Protein AF-A0A915MCI6-F1 (afdb_monomer_lite)

Radius of gyration: 25.02 Å; chains: 1; bounding box: 56×45×76 Å

Structure (mmCIF, N/CA/C/O backbone):
data_AF-A0A915MCI6-F1
#
_entry.id   AF-A0A915MCI6-F1
#
loop_
_atom_site.group_PDB
_atom_site.id
_atom_site.type_symbol
_atom_site.label_atom_id
_atom_site.label_alt_id
_atom_site.label_comp_id
_atom_site.label_asym_id
_atom_site.label_entity_id
_atom_site.label_seq_id
_atom_site.pdbx_PDB_ins_code
_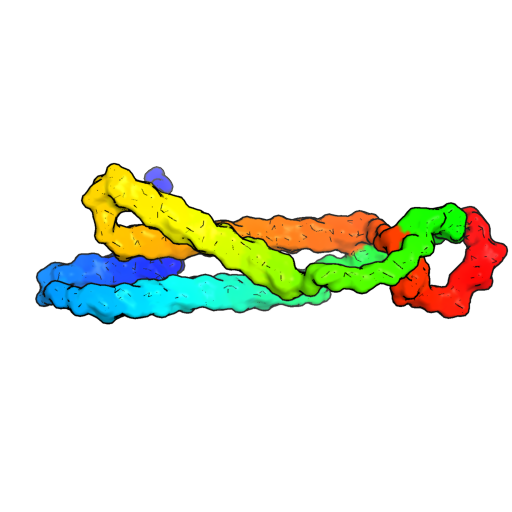atom_site.Cartn_x
_atom_site.Cartn_y
_atom_site.Cartn_z
_atom_site.occupancy
_atom_site.B_iso_or_equiv
_atom_site.auth_seq_id
_atom_site.auth_comp_id
_atom_site.auth_asym_id
_atom_site.auth_atom_id
_atom_site.pdbx_PDB_model_num
ATOM 1 N N . MET A 1 1 ? -13.221 -32.452 14.864 1.00 34.66 1 MET A N 1
ATOM 2 C CA . MET A 1 1 ? -13.494 -31.271 15.707 1.00 34.66 1 MET A CA 1
ATOM 3 C C . MET A 1 1 ? -12.438 -30.225 15.376 1.00 34.66 1 MET A C 1
ATOM 5 O O . MET A 1 1 ? -11.40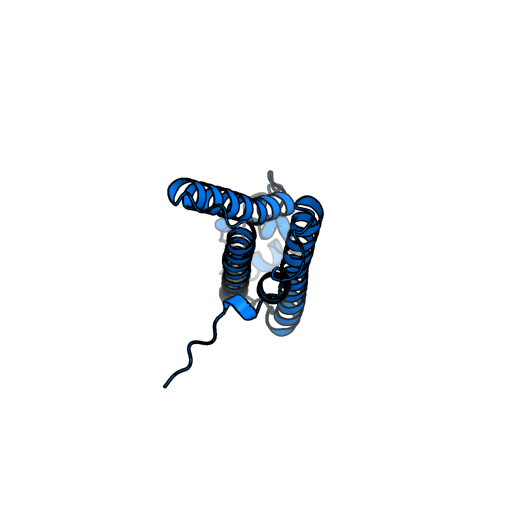0 -30.183 16.016 1.00 34.66 1 MET A O 1
ATOM 9 N N . ILE A 1 2 ? -12.637 -29.474 14.290 1.00 39.00 2 ILE A N 1
ATOM 10 C CA . ILE A 1 2 ? -11.752 -28.359 13.932 1.00 39.00 2 ILE A CA 1
ATOM 11 C C . ILE A 1 2 ? -12.280 -27.180 14.738 1.00 39.00 2 ILE A C 1
ATOM 13 O O . ILE A 1 2 ? -13.354 -26.660 14.445 1.00 39.00 2 ILE A O 1
ATOM 17 N N . GLN A 1 3 ? -11.593 -26.845 15.827 1.00 45.56 3 GLN A N 1
ATOM 18 C CA . GLN A 1 3 ? -11.864 -25.625 16.575 1.00 45.56 3 GLN A CA 1
ATOM 19 C C . GLN A 1 3 ? -11.675 -24.464 15.594 1.00 45.56 3 GLN A C 1
ATOM 21 O O . GLN A 1 3 ? -10.556 -24.202 15.157 1.00 45.56 3 GLN A O 1
ATOM 26 N N . HIS A 1 4 ? -12.772 -23.812 15.199 1.00 44.94 4 HIS A N 1
ATOM 27 C CA . HIS A 1 4 ? -12.711 -22.518 14.532 1.00 44.94 4 HIS A CA 1
ATOM 28 C C . HIS A 1 4 ? -11.952 -21.587 15.474 1.00 44.94 4 HIS A C 1
ATOM 30 O O . HIS A 1 4 ? -12.480 -21.183 16.508 1.00 44.94 4 H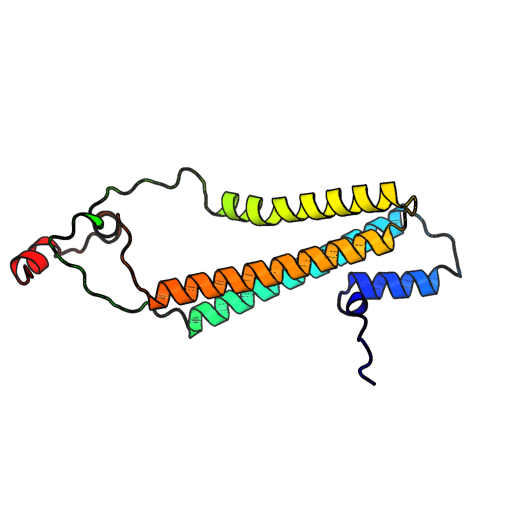IS A O 1
ATOM 36 N N . ILE A 1 5 ? -10.687 -21.318 15.163 1.00 51.09 5 ILE A N 1
ATOM 37 C CA . ILE A 1 5 ? -9.919 -20.286 15.845 1.00 51.09 5 ILE A CA 1
ATOM 38 C C . ILE A 1 5 ? -10.639 -18.971 15.531 1.00 51.09 5 ILE A C 1
ATOM 40 O O . ILE A 1 5 ? -10.777 -18.639 14.350 1.00 51.09 5 ILE A O 1
ATOM 44 N N . PRO A 1 6 ? -11.150 -18.249 16.542 1.00 57.22 6 PRO A N 1
ATOM 45 C CA . PRO A 1 6 ? -11.751 -16.949 16.316 1.00 57.22 6 PRO A CA 1
ATOM 46 C C . PRO A 1 6 ? -10.641 -15.984 15.882 1.00 57.22 6 PRO A C 1
ATOM 48 O O . PRO A 1 6 ? -9.797 -15.572 16.685 1.00 57.22 6 PRO A O 1
ATOM 51 N N . TRP A 1 7 ? -10.593 -15.682 14.582 1.00 54.28 7 TRP A N 1
ATOM 52 C CA . TRP A 1 7 ? -9.637 -14.754 13.958 1.00 54.28 7 TRP A CA 1
ATOM 53 C C . TRP A 1 7 ? -9.694 -13.347 14.571 1.00 54.28 7 TRP A C 1
ATOM 55 O O . TRP A 1 7 ? -8.723 -12.595 14.533 1.00 54.28 7 TRP A O 1
ATOM 65 N N . ASP A 1 8 ? -10.803 -13.039 15.231 1.00 55.84 8 ASP A N 1
ATOM 66 C CA . ASP A 1 8 ? -11.080 -11.876 16.062 1.00 55.84 8 ASP A CA 1
ATOM 67 C C . ASP A 1 8 ? -10.119 -11.695 17.254 1.00 55.84 8 ASP A C 1
ATOM 69 O O . ASP A 1 8 ? -10.122 -10.627 17.861 1.00 55.84 8 ASP A O 1
ATOM 73 N N . LYS A 1 9 ? -9.244 -12.669 17.555 1.00 59.09 9 LYS A N 1
ATOM 74 C CA . LYS A 1 9 ? -8.199 -12.564 18.596 1.00 59.09 9 LYS A CA 1
ATOM 75 C C . LYS A 1 9 ? -6.767 -12.411 18.069 1.00 59.09 9 LYS A C 1
ATOM 77 O O . LYS A 1 9 ? -5.842 -12.356 18.881 1.00 59.09 9 LYS A O 1
ATOM 82 N N . LEU A 1 10 ? -6.555 -12.373 16.752 1.00 66.12 10 LEU A N 1
ATOM 83 C CA . LEU A 1 10 ? -5.204 -12.295 16.178 1.00 66.12 10 LEU A CA 1
ATOM 84 C C . LEU A 1 10 ? -4.646 -10.863 16.175 1.00 66.12 10 LEU A C 1
ATOM 86 O O . LEU A 1 10 ? -3.445 -10.665 16.339 1.00 66.12 10 LEU A O 1
ATOM 90 N N . THR A 1 11 ? -5.518 -9.867 16.024 1.00 70.75 11 THR A N 1
ATOM 91 C CA . THR A 1 11 ? -5.148 -8.446 16.037 1.00 70.75 11 THR A CA 1
ATOM 92 C C . THR A 1 11 ? -5.007 -7.935 17.467 1.00 70.75 11 THR A C 1
ATOM 94 O O . THR A 1 11 ? -5.694 -8.400 18.387 1.00 70.75 11 THR A O 1
ATOM 97 N N . PHE A 1 12 ? -4.128 -6.951 17.680 1.00 73.25 12 PHE A N 1
ATOM 98 C CA . PHE A 1 12 ? -4.000 -6.330 18.994 1.00 73.25 12 PHE A CA 1
ATOM 99 C C . PHE A 1 12 ? -5.320 -5.654 19.392 1.00 73.25 12 PHE A C 1
ATOM 101 O O . PHE A 1 12 ? -5.768 -5.787 20.533 1.00 73.25 12 PHE A O 1
ATOM 108 N N . THR A 1 13 ? -5.988 -5.013 18.429 1.00 75.31 13 THR A N 1
ATOM 109 C CA . THR A 1 13 ? -7.325 -4.420 18.580 1.00 75.31 13 THR A CA 1
ATOM 110 C C . THR A 1 13 ? -8.345 -5.435 19.108 1.00 75.31 13 THR A C 1
ATOM 112 O O . THR A 1 13 ? -9.042 -5.155 20.084 1.00 75.31 13 THR A O 1
ATOM 115 N N . GLY A 1 14 ? -8.395 -6.637 18.528 1.00 71.88 14 GLY A N 1
ATOM 116 C CA . GLY A 1 14 ? -9.311 -7.694 18.950 1.00 71.88 14 GLY A CA 1
ATOM 117 C C . GLY A 1 14 ? -9.018 -8.229 20.353 1.00 71.88 14 GLY A C 1
ATOM 118 O O . GLY A 1 14 ? -9.930 -8.379 21.170 1.00 71.88 14 GLY A O 1
ATOM 119 N N . ARG A 1 15 ? -7.732 -8.423 20.693 1.00 77.62 15 ARG A N 1
ATOM 120 C CA . ARG A 1 15 ? -7.317 -8.817 22.056 1.00 77.62 15 ARG A CA 1
ATOM 121 C C . ARG A 1 15 ? -7.661 -7.752 23.091 1.00 77.62 15 ARG A C 1
ATOM 123 O O . ARG A 1 15 ? -8.119 -8.098 24.177 1.00 77.62 15 ARG A O 1
ATOM 130 N N . PHE A 1 16 ? -7.456 -6.478 22.766 1.00 76.12 16 PHE A N 1
ATOM 131 C CA . PHE A 1 16 ? -7.797 -5.374 23.657 1.00 76.12 16 PHE A CA 1
ATOM 132 C C . PHE A 1 16 ? -9.302 -5.315 23.932 1.00 76.12 16 PHE A C 1
ATOM 134 O O . PHE A 1 16 ? -9.697 -5.196 25.087 1.00 76.12 16 PHE A O 1
ATOM 141 N N . ILE A 1 17 ? -10.141 -5.449 22.902 1.00 71.38 17 ILE A N 1
ATOM 142 C CA . ILE A 1 17 ? -11.600 -5.405 23.061 1.00 71.38 17 ILE A CA 1
ATOM 143 C C . ILE A 1 17 ? -12.093 -6.553 23.941 1.00 71.38 17 ILE A C 1
ATOM 145 O O . ILE A 1 17 ? -12.877 -6.307 24.851 1.00 71.38 17 ILE A O 1
ATOM 149 N N . PHE A 1 18 ? -11.569 -7.767 23.748 1.00 73.38 18 PHE A N 1
ATOM 150 C CA . PHE A 1 18 ? -11.890 -8.911 24.603 1.00 73.38 18 PHE A CA 1
ATOM 151 C C . PHE A 1 18 ? -11.501 -8.675 26.074 1.00 73.38 18 PHE A C 1
ATOM 153 O O . PHE A 1 18 ? -12.266 -8.994 26.984 1.00 73.38 18 PHE A O 1
ATOM 160 N N . ILE A 1 19 ? -10.320 -8.093 26.322 1.00 72.75 19 ILE A N 1
ATOM 161 C CA . ILE A 1 19 ? -9.874 -7.748 27.681 1.00 72.75 19 ILE A CA 1
ATOM 162 C C . ILE A 1 19 ? -10.773 -6.664 28.278 1.00 72.75 19 ILE A C 1
ATOM 164 O O . ILE A 1 19 ? -11.210 -6.797 29.416 1.00 72.75 19 ILE A O 1
ATOM 168 N N . GLU A 1 20 ? -11.080 -5.608 27.526 1.00 71.94 20 GLU A N 1
ATOM 169 C CA . GLU A 1 20 ? -11.923 -4.524 28.027 1.00 71.94 20 GLU A CA 1
ATOM 170 C C . GLU A 1 20 ? -13.346 -5.015 28.310 1.00 71.94 20 GLU A C 1
ATOM 172 O O . GLU A 1 20 ? -13.931 -4.631 29.316 1.00 71.94 20 GLU A O 1
ATOM 177 N N . GLU A 1 21 ? -13.910 -5.879 27.468 1.00 69.81 21 GLU A N 1
ATOM 178 C CA . GLU A 1 21 ? -15.217 -6.496 27.700 1.00 69.81 21 GLU A CA 1
ATOM 179 C C . GLU A 1 21 ? -15.216 -7.360 28.969 1.00 69.81 21 GLU A C 1
ATOM 181 O O . GLU A 1 21 ? -16.138 -7.261 29.777 1.00 69.81 21 GLU A O 1
ATOM 186 N N . SER A 1 22 ? -14.124 -8.091 29.228 1.00 68.06 22 SER A N 1
ATOM 187 C CA . SER A 1 22 ? -13.920 -8.820 30.487 1.00 68.06 22 SER A CA 1
ATOM 188 C C . SER A 1 22 ? -13.776 -7.902 31.708 1.00 68.06 22 SER A C 1
ATOM 190 O O . SER A 1 22 ? -14.124 -8.308 32.816 1.00 68.06 22 SER A O 1
ATOM 192 N N . VAL A 1 23 ? -13.250 -6.685 31.541 1.00 69.50 23 VAL A N 1
ATOM 193 C CA . VAL A 1 23 ? -13.045 -5.708 32.627 1.00 69.50 23 VAL A CA 1
ATOM 194 C C . VAL A 1 23 ? -14.291 -4.841 32.857 1.00 69.50 23 VAL A C 1
ATOM 196 O O . VAL A 1 23 ? -14.535 -4.401 33.982 1.00 69.50 23 VAL A O 1
ATOM 199 N N . ARG A 1 24 ? -15.133 -4.635 31.835 1.00 62.22 24 ARG A N 1
ATOM 200 C CA . ARG A 1 24 ? -16.320 -3.755 31.850 1.00 62.22 24 ARG A CA 1
ATOM 201 C C . ARG A 1 24 ? -17.352 -4.102 32.931 1.00 62.22 24 ARG A C 1
ATOM 203 O O . ARG A 1 24 ? -18.165 -3.250 33.275 1.00 62.22 24 ARG A O 1
ATOM 210 N N . GLY A 1 25 ? -17.279 -5.292 33.529 1.00 56.84 25 GLY A N 1
ATOM 211 C CA . GLY A 1 25 ? -18.050 -5.653 34.723 1.00 56.84 25 GLY A CA 1
ATOM 212 C C . GLY A 1 25 ? -17.709 -4.854 35.993 1.00 56.84 25 GLY A C 1
ATOM 213 O O . GLY A 1 25 ? -18.437 -4.967 36.973 1.00 56.84 25 GLY A O 1
ATOM 214 N N . THR A 1 26 ? -16.635 -4.049 36.006 1.00 56.88 26 THR A N 1
ATOM 215 C CA . THR A 1 26 ? -16.120 -3.403 37.234 1.00 56.88 26 THR A CA 1
ATOM 216 C C . THR A 1 26 ? -16.264 -1.874 37.312 1.00 56.88 26 THR A C 1
ATOM 218 O O . THR A 1 26 ? -16.194 -1.341 38.416 1.00 56.88 26 THR A O 1
ATOM 221 N N . SER A 1 27 ? -16.490 -1.141 36.209 1.00 51.66 27 SER A N 1
ATOM 222 C CA . SER A 1 27 ? -16.665 0.330 36.233 1.00 51.66 27 SER A CA 1
ATOM 223 C C . SER A 1 27 ? -17.166 0.889 34.885 1.00 51.66 27 SER A C 1
ATOM 225 O O . SER A 1 27 ? -16.719 0.397 33.846 1.00 51.66 27 SER A O 1
ATOM 227 N N . PRO A 1 28 ? -18.052 1.914 34.842 1.00 56.00 28 PRO A N 1
ATOM 228 C CA . PRO A 1 28 ? -18.440 2.566 33.592 1.00 56.00 28 PRO A CA 1
ATOM 229 C C . PRO A 1 28 ? -17.244 3.338 33.001 1.00 56.00 28 PRO A C 1
ATOM 231 O O . PRO A 1 28 ? -16.758 4.290 33.616 1.00 56.00 28 PRO A O 1
ATOM 234 N N . PRO A 1 29 ? -16.746 2.974 31.806 1.00 65.69 29 PRO A N 1
ATOM 235 C CA . PRO A 1 29 ? -15.572 3.621 31.244 1.00 65.69 29 PRO A CA 1
ATOM 236 C C . PRO A 1 29 ? -15.897 5.036 30.754 1.00 65.69 29 PRO A C 1
ATOM 238 O O . PRO A 1 29 ? -16.938 5.285 30.138 1.00 65.69 29 PRO A O 1
ATOM 241 N N . ASN A 1 30 ? -14.946 5.958 30.928 1.00 76.25 30 ASN A N 1
ATOM 242 C CA . ASN A 1 30 ? -14.944 7.229 30.207 1.00 76.25 30 ASN A CA 1
ATOM 243 C C . ASN A 1 30 ? -14.940 6.928 28.701 1.00 76.25 30 ASN A C 1
ATOM 245 O O . ASN A 1 30 ? -13.922 6.491 28.159 1.00 76.25 30 ASN A O 1
ATOM 249 N N . ARG A 1 31 ? -16.072 7.162 28.017 1.00 76.56 31 ARG A N 1
ATOM 250 C CA . ARG A 1 31 ? -16.260 6.819 26.590 1.00 76.56 31 ARG A CA 1
ATOM 251 C C . ARG A 1 31 ? -15.144 7.366 25.695 1.00 76.56 31 ARG A C 1
ATOM 253 O O . ARG A 1 31 ? -14.724 6.690 24.761 1.00 76.56 31 ARG A O 1
ATOM 260 N N . LEU A 1 32 ? -14.628 8.552 26.022 1.00 79.56 32 LEU A N 1
ATOM 261 C CA . LEU A 1 32 ? -13.505 9.176 25.324 1.00 79.56 32 LEU A CA 1
ATOM 262 C C . LEU A 1 32 ? -12.204 8.369 25.459 1.00 79.56 32 LEU A C 1
ATOM 264 O O . LEU A 1 32 ? -11.533 8.118 24.466 1.00 79.56 32 LEU A O 1
ATOM 268 N N . LEU A 1 33 ? -11.858 7.922 26.668 1.00 83.12 33 LEU A N 1
ATOM 269 C CA . LEU A 1 33 ? -10.639 7.146 26.907 1.00 83.12 33 LEU A CA 1
ATOM 270 C C . LEU A 1 33 ? -10.705 5.778 26.217 1.00 83.12 33 LEU A C 1
ATOM 272 O O . LEU A 1 33 ? -9.712 5.320 25.656 1.00 83.12 33 LEU A O 1
ATOM 276 N N . PHE A 1 34 ? -11.882 5.150 26.233 1.00 80.94 34 PHE A N 1
ATOM 277 C CA . PHE A 1 34 ? -12.125 3.901 25.516 1.00 80.94 34 PHE A CA 1
ATOM 278 C C . PHE A 1 34 ? -11.903 4.069 24.003 1.00 80.94 34 PHE A C 1
ATOM 280 O O . PHE A 1 34 ? -11.202 3.269 23.384 1.00 80.94 34 PHE A O 1
ATOM 287 N N . LEU A 1 35 ? -12.432 5.151 23.424 1.00 81.25 35 LEU A N 1
ATOM 288 C CA . LEU A 1 35 ? -12.245 5.486 22.012 1.00 81.25 35 LEU A CA 1
ATOM 289 C C . LEU A 1 35 ? -10.782 5.742 21.646 1.00 81.25 35 LEU A C 1
ATOM 291 O O . LEU A 1 35 ? -10.296 5.182 20.666 1.00 81.25 35 LEU A O 1
ATOM 295 N N . ILE A 1 36 ? -10.074 6.540 22.449 1.00 86.25 36 ILE A N 1
ATOM 296 C CA . ILE A 1 36 ? -8.654 6.845 22.229 1.00 86.25 36 ILE A CA 1
ATOM 297 C C . ILE A 1 36 ? -7.826 5.556 22.211 1.00 86.25 36 ILE A C 1
ATOM 299 O O . ILE A 1 36 ? -7.003 5.370 21.317 1.00 86.25 36 ILE A O 1
ATOM 303 N N . LYS A 1 37 ? -8.076 4.633 23.150 1.00 85.19 37 LYS A N 1
ATOM 304 C CA . LYS A 1 37 ? -7.389 3.335 23.190 1.00 85.19 37 LYS A CA 1
ATOM 305 C C . LYS A 1 37 ? -7.677 2.484 21.949 1.00 85.19 37 LYS A C 1
ATOM 307 O O . LYS A 1 37 ? -6.748 1.913 21.389 1.00 85.19 37 LYS A O 1
ATOM 312 N N . CYS A 1 38 ? -8.930 2.430 21.490 1.00 82.69 38 CYS A N 1
ATOM 313 C CA . CYS A 1 38 ? -9.296 1.670 20.289 1.00 82.69 38 CYS A CA 1
ATOM 314 C C . CYS A 1 38 ? -8.594 2.207 19.036 1.00 82.69 38 CYS A C 1
ATOM 316 O O . CYS A 1 38 ? -8.004 1.435 18.284 1.00 82.69 38 CYS A O 1
ATOM 318 N N . VAL A 1 39 ? -8.614 3.529 18.837 1.00 86.31 39 VAL A N 1
ATOM 319 C CA . VAL A 1 39 ? -7.946 4.175 17.696 1.00 86.31 39 VAL A CA 1
ATOM 320 C C . VAL A 1 39 ? -6.434 3.964 17.757 1.00 86.31 39 VAL A C 1
ATOM 322 O O . VAL A 1 39 ? -5.816 3.683 16.733 1.00 86.31 39 VAL A O 1
ATOM 325 N N . PHE A 1 40 ? -5.840 4.038 18.949 1.00 89.94 40 PHE A N 1
ATOM 326 C CA . PHE A 1 40 ? -4.413 3.795 19.138 1.00 89.94 40 PHE A CA 1
ATOM 327 C C . PHE A 1 40 ? -4.006 2.370 18.734 1.00 89.94 40 PHE A C 1
ATOM 329 O O . PHE A 1 40 ? -3.073 2.202 17.952 1.00 89.94 40 PHE A O 1
ATOM 336 N N . PHE A 1 41 ? -4.716 1.343 19.213 1.00 86.88 41 PHE A N 1
ATOM 337 C CA . PHE A 1 41 ? -4.394 -0.046 18.866 1.00 86.88 41 PHE A CA 1
ATOM 338 C C . PHE A 1 41 ? -4.670 -0.376 17.401 1.00 86.88 41 PHE A C 1
ATOM 340 O O . PHE A 1 41 ? -3.873 -1.075 16.780 1.00 86.88 41 PHE A O 1
ATOM 347 N N . MET A 1 42 ? -5.722 0.202 16.822 1.00 88.12 42 MET A N 1
ATOM 348 C CA . MET A 1 42 ? -5.991 0.100 15.391 1.00 88.12 42 MET A CA 1
ATOM 349 C C . MET A 1 42 ? -4.854 0.707 14.559 1.00 88.12 42 MET A C 1
ATOM 351 O O . MET A 1 42 ? -4.378 0.084 13.611 1.00 88.12 42 MET A O 1
ATOM 355 N N . ALA A 1 43 ? -4.386 1.905 14.921 1.00 89.69 43 ALA A N 1
ATOM 356 C CA . ALA A 1 43 ? -3.260 2.544 14.248 1.00 89.69 43 ALA A CA 1
ATOM 357 C C . ALA A 1 43 ? -1.968 1.727 14.400 1.00 89.69 43 ALA A C 1
ATOM 359 O O . ALA A 1 43 ? -1.206 1.613 13.439 1.00 89.69 43 ALA A O 1
ATOM 360 N N . LEU A 1 44 ? -1.738 1.122 15.570 1.00 91.75 44 LEU A N 1
ATOM 361 C CA . LEU A 1 44 ? -0.601 0.237 15.816 1.00 91.75 44 LEU A CA 1
ATOM 362 C C . LEU A 1 44 ? -0.650 -0.995 14.905 1.00 91.75 44 LEU A C 1
ATOM 364 O O . LEU A 1 44 ? 0.333 -1.257 14.216 1.00 91.75 44 LEU A O 1
ATOM 368 N N . ASP A 1 45 ? -1.782 -1.704 14.847 1.00 89.69 45 ASP A N 1
ATOM 369 C CA . ASP A 1 45 ? -1.958 -2.886 13.991 1.00 89.69 45 ASP A CA 1
ATOM 370 C C . ASP A 1 45 ? -1.699 -2.547 12.508 1.00 89.69 45 ASP A C 1
ATOM 372 O O . ASP A 1 45 ? -0.956 -3.250 11.819 1.00 89.69 45 ASP A O 1
ATOM 376 N N . ILE A 1 46 ? -2.256 -1.429 12.024 1.00 90.62 46 ILE A N 1
ATOM 377 C CA . ILE A 1 46 ? -2.072 -0.962 10.640 1.00 90.62 46 ILE A CA 1
ATOM 378 C C . ILE A 1 46 ? -0.610 -0.596 10.369 1.00 90.62 46 ILE A C 1
ATOM 380 O O . ILE A 1 46 ? -0.051 -1.001 9.350 1.00 90.62 46 ILE A O 1
ATOM 384 N N . THR A 1 47 ? 0.023 0.148 11.277 1.00 92.50 47 THR A N 1
ATOM 385 C CA . THR A 1 47 ? 1.422 0.573 11.125 1.00 92.50 47 THR A CA 1
ATOM 386 C C . THR A 1 47 ? 2.357 -0.633 11.122 1.00 92.50 47 THR A C 1
ATOM 388 O O . THR A 1 47 ? 3.255 -0.714 10.286 1.00 92.50 47 THR A O 1
ATOM 391 N N . LEU A 1 48 ? 2.119 -1.604 12.009 1.00 92.88 48 LEU A N 1
ATOM 392 C CA . LEU A 1 48 ? 2.888 -2.843 12.074 1.00 92.88 48 LEU A CA 1
ATOM 393 C C . LEU A 1 48 ? 2.752 -3.652 10.779 1.00 92.88 48 LEU A C 1
ATOM 395 O O . LEU A 1 48 ? 3.755 -4.119 10.240 1.00 92.88 48 LEU A O 1
ATOM 399 N N . CYS A 1 49 ? 1.532 -3.767 10.246 1.00 92.56 49 CYS A N 1
ATOM 400 C CA . CYS A 1 49 ? 1.281 -4.419 8.964 1.00 92.56 49 CYS A CA 1
ATOM 401 C C . CYS A 1 49 ? 2.023 -3.714 7.817 1.00 92.56 49 CYS A C 1
ATOM 403 O O . CYS A 1 49 ? 2.687 -4.372 7.021 1.00 92.56 49 CYS A O 1
ATOM 405 N N . PHE A 1 50 ? 1.987 -2.381 7.766 1.00 92.38 50 PHE A N 1
ATOM 406 C CA . PHE A 1 50 ? 2.655 -1.600 6.722 1.00 92.38 50 PHE A CA 1
ATOM 407 C C . PHE A 1 50 ? 4.184 -1.737 6.762 1.00 92.38 50 PHE A C 1
ATOM 409 O O . PHE A 1 50 ? 4.839 -1.889 5.732 1.00 92.38 50 PHE A O 1
ATOM 416 N N . VAL A 1 51 ? 4.771 -1.739 7.960 1.00 94.62 51 VAL A N 1
ATOM 417 C CA . VAL A 1 51 ? 6.209 -1.986 8.134 1.00 94.62 51 VAL A CA 1
ATOM 418 C C . VAL A 1 51 ? 6.567 -3.404 7.684 1.00 94.62 51 VAL A C 1
ATOM 420 O O . VAL A 1 51 ? 7.551 -3.586 6.966 1.00 94.62 51 VAL A O 1
ATOM 423 N N . ALA A 1 52 ? 5.758 -4.405 8.046 1.00 94.06 52 ALA A N 1
ATOM 424 C CA . ALA A 1 52 ? 5.983 -5.794 7.654 1.00 94.06 52 ALA A CA 1
ATOM 425 C C . ALA A 1 52 ? 5.889 -6.003 6.131 1.00 94.06 52 ALA A C 1
ATOM 427 O O . ALA A 1 52 ? 6.737 -6.688 5.552 1.00 94.06 52 ALA A O 1
ATOM 428 N N . THR A 1 53 ? 4.908 -5.393 5.459 1.00 93.56 53 THR A N 1
ATOM 429 C CA . THR A 1 53 ? 4.746 -5.491 3.998 1.00 93.56 53 THR A CA 1
ATOM 430 C C . THR A 1 53 ? 5.879 -4.794 3.246 1.00 93.56 53 THR A C 1
ATOM 432 O O . THR A 1 53 ? 6.401 -5.353 2.282 1.00 93.56 53 THR A O 1
ATOM 435 N N . ILE A 1 54 ? 6.337 -3.624 3.707 1.00 92.75 54 ILE A N 1
ATOM 436 C CA . ILE A 1 54 ? 7.497 -2.940 3.113 1.00 92.75 54 ILE A CA 1
ATOM 437 C C . ILE A 1 54 ? 8.776 -3.753 3.317 1.00 92.75 54 ILE A C 1
ATOM 439 O O . ILE A 1 54 ? 9.535 -3.945 2.366 1.00 92.75 54 ILE A O 1
ATOM 443 N N . ALA A 1 55 ? 9.032 -4.231 4.536 1.00 94.62 55 ALA A N 1
ATOM 444 C CA . ALA A 1 55 ? 10.239 -4.993 4.846 1.00 94.62 55 ALA A CA 1
ATOM 445 C C . ALA A 1 55 ? 10.314 -6.287 4.021 1.00 94.62 55 ALA A C 1
ATOM 447 O O . ALA A 1 55 ? 11.338 -6.571 3.400 1.00 94.62 55 ALA A O 1
ATOM 448 N N . SER A 1 56 ? 9.209 -7.033 3.957 1.00 92.94 56 SER A N 1
ATOM 449 C CA . SER A 1 56 ? 9.117 -8.253 3.150 1.00 92.94 56 SER A CA 1
ATOM 450 C C . SER A 1 56 ? 9.227 -7.974 1.650 1.00 92.94 56 SER A C 1
ATOM 452 O O . SER A 1 56 ? 9.951 -8.692 0.966 1.00 92.94 56 SER A O 1
ATOM 454 N N . TYR A 1 57 ? 8.605 -6.905 1.137 1.00 92.62 57 TYR A N 1
ATOM 455 C CA . TYR A 1 57 ? 8.760 -6.490 -0.261 1.00 92.62 57 TYR A CA 1
ATOM 456 C C . TYR A 1 57 ? 10.220 -6.171 -0.595 1.00 92.62 57 TYR A C 1
ATOM 458 O O . TYR A 1 57 ? 10.731 -6.636 -1.606 1.00 92.62 57 TYR A O 1
ATOM 466 N N . ARG A 1 58 ? 10.925 -5.418 0.261 1.00 92.12 58 ARG A N 1
ATOM 467 C CA . ARG A 1 58 ? 12.345 -5.084 0.056 1.00 92.12 58 ARG A CA 1
ATOM 468 C C . ARG A 1 58 ? 13.232 -6.326 0.041 1.00 92.12 58 ARG A C 1
ATOM 470 O O . ARG A 1 58 ? 14.112 -6.423 -0.808 1.00 92.12 58 ARG A O 1
ATOM 477 N N . LEU A 1 59 ? 12.981 -7.263 0.954 1.00 92.69 59 LEU A N 1
ATOM 478 C CA . LEU A 1 59 ? 13.706 -8.529 1.022 1.00 92.69 59 LEU A CA 1
ATOM 479 C C . LEU A 1 59 ? 13.477 -9.376 -0.239 1.00 92.69 59 LEU A C 1
ATOM 481 O O . LEU A 1 59 ? 14.433 -9.867 -0.833 1.00 92.69 59 LEU A O 1
ATOM 485 N N . LEU A 1 60 ? 12.219 -9.511 -0.664 1.00 89.62 60 LEU A N 1
ATOM 486 C CA . LEU A 1 60 ? 11.847 -10.255 -1.869 1.00 89.62 60 LEU A CA 1
ATOM 487 C C . LEU A 1 60 ? 12.396 -9.596 -3.132 1.00 89.62 60 LEU A C 1
ATOM 489 O O . LEU A 1 60 ? 12.922 -10.294 -3.990 1.00 89.62 60 LEU A O 1
ATOM 493 N N . ALA A 1 61 ? 12.332 -8.270 -3.229 1.00 88.00 61 ALA A N 1
ATOM 494 C CA . ALA A 1 61 ? 12.875 -7.535 -4.361 1.00 88.00 61 ALA A CA 1
ATOM 495 C C . ALA A 1 61 ? 14.385 -7.756 -4.500 1.00 88.00 61 ALA A C 1
ATOM 497 O O . ALA A 1 61 ? 14.873 -7.996 -5.598 1.00 88.00 61 ALA A O 1
ATOM 498 N N . TRP A 1 62 ? 15.121 -7.746 -3.387 1.00 87.25 62 TRP A N 1
ATOM 499 C CA . TRP A 1 62 ? 16.554 -8.030 -3.409 1.00 87.25 62 TRP A CA 1
ATOM 500 C C . TRP A 1 62 ? 16.875 -9.467 -3.858 1.00 87.25 62 TRP A C 1
ATOM 502 O O . TRP A 1 62 ? 17.861 -9.675 -4.557 1.00 87.25 62 TRP A O 1
ATOM 512 N N . ALA A 1 63 ? 16.049 -10.450 -3.486 1.00 85.38 63 ALA A N 1
ATOM 513 C CA . ALA A 1 63 ? 16.309 -11.860 -3.781 1.00 85.38 63 ALA A CA 1
ATOM 514 C C . ALA A 1 63 ? 15.774 -12.341 -5.143 1.00 85.38 63 ALA A C 1
ATOM 516 O O . ALA A 1 63 ? 16.360 -13.241 -5.739 1.00 85.38 63 ALA A O 1
ATOM 517 N N . LEU A 1 64 ? 14.643 -11.801 -5.608 1.00 81.81 64 LEU A N 1
ATOM 518 C CA . LEU A 1 64 ? 13.873 -12.353 -6.731 1.00 81.81 64 LEU A CA 1
ATOM 519 C C . LEU A 1 64 ? 13.752 -11.412 -7.929 1.00 81.81 64 LEU A C 1
ATOM 521 O O . LEU A 1 64 ? 13.397 -11.875 -9.010 1.00 81.81 64 LEU A O 1
ATOM 525 N N . PHE A 1 65 ? 13.982 -10.105 -7.770 1.00 80.62 65 PHE A N 1
ATOM 526 C CA . PHE A 1 65 ? 13.754 -9.153 -8.862 1.00 80.62 65 PHE A CA 1
ATOM 527 C C . PHE A 1 65 ? 15.022 -8.961 -9.692 1.00 80.62 65 PHE A C 1
ATOM 529 O O . PHE A 1 65 ? 15.553 -7.858 -9.802 1.00 80.62 65 PHE A O 1
ATOM 536 N N . THR A 1 66 ? 15.497 -10.041 -10.307 1.00 80.50 66 THR A N 1
ATOM 537 C CA . THR A 1 66 ? 16.426 -9.946 -11.433 1.00 80.50 66 THR A CA 1
ATOM 538 C C . THR A 1 66 ? 15.601 -9.865 -12.721 1.00 80.50 66 THR A C 1
ATOM 540 O O . THR A 1 66 ? 14.856 -10.797 -13.034 1.00 80.50 66 THR A O 1
ATOM 543 N N . PRO A 1 67 ? 15.629 -8.733 -13.451 1.00 79.69 67 PRO A N 1
ATOM 544 C CA . PRO A 1 67 ? 14.871 -8.609 -14.687 1.00 79.69 67 PRO A CA 1
ATOM 545 C C . PRO A 1 67 ? 15.409 -9.602 -15.718 1.00 79.69 67 PRO A C 1
ATOM 547 O O . PRO A 1 67 ? 16.618 -9.737 -15.888 1.00 79.69 67 PRO A O 1
ATOM 550 N N . THR A 1 68 ? 14.506 -10.291 -16.412 1.00 81.06 68 THR A N 1
ATOM 551 C CA . THR A 1 68 ? 14.902 -11.140 -17.538 1.00 81.06 68 THR A CA 1
ATOM 552 C C . THR A 1 68 ? 15.396 -10.242 -18.665 1.00 81.06 68 THR A C 1
ATOM 554 O O . THR A 1 68 ? 14.631 -9.417 -19.170 1.00 81.06 68 THR A O 1
ATOM 557 N N . GLU A 1 69 ? 16.657 -10.392 -19.060 1.00 80.81 69 GLU A N 1
ATOM 558 C CA . GLU A 1 69 ? 17.204 -9.654 -20.194 1.00 80.81 69 GLU A CA 1
ATOM 559 C C . GLU A 1 69 ? 16.594 -10.179 -21.498 1.00 80.81 69 GLU A C 1
ATOM 561 O O . GLU A 1 69 ? 16.567 -11.383 -21.766 1.00 80.81 69 GLU A O 1
ATOM 566 N N . ARG A 1 70 ? 16.060 -9.260 -22.302 1.00 81.00 70 ARG A N 1
ATOM 567 C CA . ARG A 1 70 ? 15.550 -9.524 -23.647 1.00 81.00 70 ARG A CA 1
ATOM 568 C C . ARG A 1 70 ? 16.130 -8.497 -24.606 1.00 81.00 70 ARG A C 1
ATOM 570 O O . ARG A 1 70 ? 16.260 -7.328 -24.247 1.00 81.00 70 ARG A O 1
ATOM 577 N N . GLY A 1 71 ? 16.444 -8.947 -25.817 1.00 82.31 71 GLY A N 1
ATOM 578 C CA . GLY A 1 71 ? 16.798 -8.062 -26.922 1.00 82.31 71 GLY A CA 1
ATOM 579 C C . GLY A 1 71 ? 15.600 -7.237 -27.399 1.00 82.31 71 GLY A C 1
ATOM 580 O O . GLY A 1 71 ? 14.448 -7.527 -27.065 1.00 82.31 71 GLY A O 1
ATOM 581 N N . PHE A 1 72 ? 15.889 -6.212 -28.190 1.00 84.56 72 PHE A N 1
ATOM 582 C CA . PHE A 1 72 ? 14.908 -5.392 -28.891 1.00 84.56 72 PHE A CA 1
ATOM 583 C C . PHE A 1 72 ? 15.265 -5.354 -30.376 1.00 84.56 72 PHE A C 1
ATOM 585 O O . PHE A 1 72 ? 16.427 -5.521 -30.734 1.00 84.56 72 PHE A O 1
ATOM 592 N N . TYR A 1 73 ? 14.264 -5.126 -31.221 1.00 85.56 73 TYR A N 1
ATOM 593 C CA . TYR A 1 73 ? 14.466 -4.977 -32.656 1.00 85.56 73 TYR A CA 1
ATOM 594 C C . TYR A 1 73 ? 14.672 -3.510 -33.003 1.00 85.56 73 TYR A C 1
ATOM 596 O O . TYR A 1 73 ? 14.014 -2.630 -32.442 1.00 85.56 73 TYR A O 1
ATOM 604 N N . CYS A 1 74 ? 15.563 -3.253 -33.951 1.00 83.19 74 CYS A N 1
ATOM 605 C CA . CYS A 1 74 ? 15.846 -1.900 -34.402 1.00 83.19 74 CYS A CA 1
ATOM 606 C C . CYS A 1 74 ? 14.656 -1.274 -35.132 1.00 83.19 74 CYS A C 1
ATOM 608 O O . CYS A 1 74 ? 14.390 -0.094 -34.921 1.00 83.19 74 CYS A O 1
ATOM 610 N N . ASP A 1 75 ? 13.873 -2.058 -35.872 1.00 84.25 75 ASP A N 1
ATOM 611 C CA . ASP A 1 75 ? 12.676 -1.589 -36.585 1.00 84.25 75 ASP A CA 1
ATOM 612 C C . ASP A 1 75 ? 11.420 -1.454 -35.703 1.00 84.25 75 ASP A C 1
ATOM 614 O O . ASP A 1 75 ? 10.346 -1.102 -36.190 1.00 84.25 75 ASP A O 1
ATOM 618 N N . ASP A 1 76 ? 11.516 -1.710 -34.394 1.00 85.88 76 ASP A N 1
ATOM 619 C CA . ASP A 1 76 ? 10.367 -1.597 -33.498 1.00 85.88 76 ASP A CA 1
ATOM 620 C C . ASP A 1 76 ? 10.049 -0.120 -33.193 1.00 85.88 76 ASP A C 1
ATOM 622 O O . ASP A 1 76 ? 10.689 0.536 -32.367 1.00 85.88 76 ASP A O 1
ATOM 626 N N . GLU A 1 77 ? 9.031 0.425 -33.860 1.00 84.38 77 GLU A N 1
ATOM 627 C CA . GLU A 1 77 ? 8.530 1.776 -33.580 1.00 84.38 77 GLU A CA 1
ATOM 628 C C . GLU A 1 77 ? 7.865 1.877 -32.201 1.00 84.38 77 GLU A C 1
ATOM 630 O O . GLU A 1 77 ? 7.833 2.956 -31.609 1.00 84.38 77 GLU A O 1
ATOM 635 N N . SER A 1 78 ? 7.393 0.759 -31.631 1.00 87.31 78 SER A N 1
ATOM 636 C CA . SER A 1 78 ? 6.637 0.778 -30.378 1.00 87.31 78 SER A CA 1
ATOM 637 C C . SER A 1 78 ? 7.471 1.174 -29.160 1.00 87.31 78 SER A C 1
ATOM 639 O O . SER A 1 78 ? 6.877 1.489 -28.135 1.00 87.31 78 SER A O 1
ATOM 641 N N . ILE A 1 79 ? 8.809 1.181 -29.263 1.00 87.12 79 ILE A N 1
ATOM 642 C CA . ILE A 1 79 ? 9.763 1.552 -28.198 1.00 87.12 79 ILE A CA 1
ATOM 643 C C . ILE A 1 79 ? 10.389 2.951 -28.370 1.00 87.12 79 ILE A C 1
ATOM 645 O O . ILE A 1 79 ? 11.268 3.335 -27.585 1.00 87.12 79 ILE A O 1
ATOM 649 N N . ARG A 1 80 ? 9.943 3.708 -29.384 1.00 85.81 80 ARG A N 1
ATOM 650 C CA . ARG A 1 80 ? 10.481 5.025 -29.774 1.00 85.81 80 ARG A CA 1
ATOM 651 C C . ARG A 1 80 ? 9.600 6.207 -29.352 1.00 85.81 80 ARG A C 1
ATOM 653 O O . ARG A 1 80 ? 9.836 7.329 -29.790 1.00 85.81 80 ARG A O 1
ATOM 660 N N . GLU A 1 81 ? 8.604 5.976 -28.503 1.00 88.94 81 GLU A N 1
ATOM 661 C CA . GLU A 1 81 ? 7.717 7.033 -28.017 1.00 88.94 81 GLU A CA 1
ATOM 662 C C . GLU A 1 81 ? 8.473 8.057 -27.157 1.00 88.94 81 GLU A C 1
ATOM 664 O O . GLU A 1 81 ? 9.356 7.716 -26.362 1.00 88.94 81 GLU A O 1
ATOM 669 N N . GLU A 1 82 ? 8.093 9.331 -27.277 1.00 88.06 82 GLU A N 1
ATOM 670 C CA . GLU A 1 82 ? 8.682 10.409 -26.482 1.00 88.06 82 GLU A CA 1
ATOM 671 C C . GLU A 1 82 ? 8.387 10.234 -24.988 1.00 88.06 82 GLU A C 1
ATOM 673 O O . GLU A 1 82 ? 7.292 9.830 -24.570 1.00 88.06 82 GLU A O 1
ATOM 678 N N . PHE A 1 83 ? 9.357 10.593 -24.145 1.00 87.19 83 PHE A N 1
ATOM 679 C CA . PHE A 1 83 ? 9.125 10.596 -22.712 1.00 87.19 83 PHE A CA 1
ATOM 680 C C . PHE A 1 83 ? 8.181 11.730 -22.307 1.00 87.19 83 PHE A C 1
ATOM 682 O O . PHE A 1 83 ? 8.475 12.908 -22.493 1.00 87.19 83 PHE A O 1
ATOM 689 N N . LYS A 1 84 ? 7.069 11.356 -21.673 1.00 87.75 84 LYS A N 1
ATOM 690 C CA . LYS A 1 84 ? 6.159 12.281 -21.001 1.00 87.75 84 LYS A CA 1
ATOM 691 C C . LYS A 1 84 ? 6.276 12.091 -19.499 1.00 87.75 84 LYS A C 1
ATOM 693 O O . LYS A 1 84 ? 6.135 10.974 -19.001 1.00 87.75 84 LYS A O 1
ATOM 698 N N . GLU A 1 85 ? 6.509 13.185 -18.786 1.00 85.31 85 GLU A N 1
ATOM 699 C CA . GLU A 1 85 ? 6.525 13.164 -17.330 1.00 85.31 85 GLU A CA 1
ATOM 700 C C . GLU A 1 85 ? 5.147 12.805 -16.766 1.00 85.31 85 GLU A C 1
ATOM 702 O O . GLU A 1 85 ? 4.097 13.170 -17.305 1.00 85.31 85 GLU A O 1
ATOM 707 N N . ASN A 1 86 ? 5.151 12.079 -15.649 1.00 84.88 86 ASN A N 1
ATOM 708 C CA . ASN A 1 86 ? 3.924 11.647 -14.997 1.00 84.88 86 ASN A CA 1
ATOM 709 C C . ASN A 1 86 ? 3.133 12.862 -14.491 1.00 84.88 86 ASN A C 1
ATOM 711 O O . ASN A 1 86 ? 3.561 13.546 -13.565 1.00 84.88 86 ASN A O 1
ATOM 715 N N . THR A 1 87 ? 1.930 13.075 -15.032 1.00 91.44 87 THR A N 1
ATOM 716 C CA . THR A 1 87 ? 1.013 14.138 -14.578 1.00 91.44 87 THR A CA 1
ATOM 717 C C . THR A 1 87 ? 0.523 13.912 -13.145 1.00 91.44 87 THR A C 1
ATOM 719 O O . THR A 1 87 ? 0.239 14.865 -12.424 1.00 91.44 87 THR A O 1
ATOM 722 N N . VAL A 1 88 ? 0.425 12.647 -12.718 1.00 91.31 88 VAL A N 1
ATOM 723 C CA . VAL A 1 88 ? 0.042 12.269 -11.353 1.00 91.31 88 VAL A CA 1
ATOM 724 C C . VAL A 1 88 ? 1.231 11.592 -10.675 1.00 91.31 88 VAL A C 1
ATOM 726 O O . VAL A 1 88 ? 1.704 10.563 -11.167 1.00 91.31 88 VAL A O 1
ATOM 729 N N . PRO A 1 89 ? 1.716 12.117 -9.537 1.00 92.06 89 PRO A N 1
ATOM 730 C CA . PRO A 1 89 ? 2.836 11.512 -8.841 1.00 92.06 89 PRO A CA 1
ATOM 731 C C . PRO A 1 89 ? 2.428 10.168 -8.230 1.00 92.06 89 PRO A C 1
ATOM 733 O O . PRO A 1 89 ? 1.332 10.004 -7.685 1.00 92.06 89 PRO A O 1
ATOM 736 N N . THR A 1 90 ? 3.346 9.205 -8.264 1.00 89.88 90 THR A N 1
ATOM 737 C CA . THR A 1 90 ? 3.127 7.834 -7.774 1.00 89.88 90 THR A CA 1
ATOM 738 C C . THR A 1 90 ? 2.679 7.797 -6.312 1.00 89.88 90 THR A C 1
ATOM 740 O O . THR A 1 90 ? 1.846 6.974 -5.936 1.00 89.88 90 THR A O 1
ATOM 743 N N . LEU A 1 91 ? 3.180 8.724 -5.486 1.00 90.25 91 LEU A N 1
ATOM 744 C CA . LEU A 1 91 ? 2.798 8.827 -4.078 1.00 90.25 91 LEU A CA 1
ATOM 745 C C . LEU A 1 91 ? 1.306 9.154 -3.907 1.00 90.25 91 LEU A C 1
ATOM 747 O O . LEU A 1 91 ? 0.662 8.613 -3.012 1.00 90.25 91 LEU A O 1
ATOM 751 N N . THR A 1 92 ? 0.740 9.986 -4.784 1.00 93.44 92 THR A N 1
ATOM 752 C CA . THR A 1 92 ? -0.688 10.332 -4.753 1.00 93.44 92 THR A CA 1
ATOM 753 C C . THR A 1 92 ? -1.552 9.147 -5.160 1.00 93.44 92 THR A C 1
ATOM 755 O O . THR A 1 92 ? -2.545 8.865 -4.494 1.00 93.44 92 THR A O 1
ATOM 758 N N . LEU A 1 93 ? -1.154 8.404 -6.197 1.00 92.25 93 LEU A N 1
ATOM 759 C CA . LEU A 1 93 ? -1.832 7.165 -6.596 1.00 92.25 93 LEU A CA 1
ATOM 760 C C . LEU A 1 93 ? -1.846 6.136 -5.460 1.00 92.25 93 LEU A C 1
ATOM 762 O O . LEU A 1 93 ? -2.896 5.564 -5.156 1.00 92.25 93 LEU A O 1
ATOM 766 N N . LEU A 1 94 ? -0.706 5.945 -4.791 1.00 91.88 94 LEU A N 1
ATOM 767 C CA . LEU A 1 94 ? -0.609 5.054 -3.636 1.00 91.88 94 LEU A CA 1
ATOM 768 C C . LEU A 1 94 ? -1.487 5.548 -2.478 1.00 91.88 94 LEU A C 1
ATOM 770 O O . LEU A 1 94 ? -2.238 4.767 -1.897 1.00 91.88 94 LEU A O 1
ATOM 774 N N . GLY A 1 95 ? -1.443 6.849 -2.184 1.00 92.62 95 GLY A N 1
ATOM 775 C CA . GLY A 1 95 ? -2.251 7.471 -1.138 1.00 92.62 95 GLY A CA 1
ATOM 776 C C . GLY A 1 95 ? -3.749 7.262 -1.351 1.00 92.62 95 GLY A C 1
ATOM 777 O O . GLY A 1 95 ? -4.439 6.832 -0.432 1.00 92.62 95 GLY A O 1
ATOM 778 N N . ILE A 1 96 ? -4.249 7.484 -2.570 1.00 94.81 96 ILE A N 1
ATOM 779 C CA . ILE A 1 96 ? -5.664 7.275 -2.915 1.00 94.81 96 ILE A CA 1
ATOM 780 C C . ILE A 1 96 ? -6.041 5.792 -2.810 1.00 94.81 96 ILE A C 1
ATOM 782 O O . ILE A 1 96 ? -7.097 5.465 -2.269 1.00 94.81 96 ILE A O 1
ATOM 786 N N . THR A 1 97 ? -5.171 4.893 -3.274 1.00 93.69 97 THR A N 1
ATOM 787 C CA . THR A 1 97 ? -5.412 3.440 -3.251 1.00 93.69 97 THR A CA 1
ATOM 788 C C . THR A 1 97 ? -5.474 2.877 -1.830 1.00 93.69 97 THR A C 1
ATOM 790 O O . THR A 1 97 ? -6.202 1.922 -1.576 1.00 93.69 97 THR A O 1
ATOM 793 N N . LEU A 1 98 ? -4.743 3.465 -0.881 1.00 92.81 98 LEU A N 1
ATOM 794 C CA . LEU A 1 98 ? -4.785 3.058 0.526 1.00 92.81 98 LEU A CA 1
ATOM 795 C C . LEU A 1 98 ? -5.921 3.752 1.290 1.00 92.81 98 LEU A C 1
ATOM 797 O O . LEU A 1 98 ? -6.681 3.101 2.008 1.00 92.81 98 LEU A O 1
ATOM 801 N N . ALA A 1 99 ? -6.076 5.066 1.113 1.00 93.44 99 ALA A N 1
ATOM 802 C CA . ALA A 1 99 ? -7.063 5.854 1.844 1.00 93.44 99 ALA A CA 1
ATOM 803 C C . ALA A 1 99 ? -8.503 5.580 1.384 1.00 93.44 99 ALA A C 1
ATOM 805 O O . ALA A 1 99 ? -9.412 5.535 2.210 1.00 93.44 99 ALA A O 1
ATOM 806 N N . GLY A 1 100 ? -8.732 5.373 0.084 1.00 94.62 100 GLY A N 1
ATOM 807 C CA . GLY A 1 100 ? -10.070 5.150 -0.472 1.00 94.62 100 GLY A CA 1
ATOM 808 C C . GLY A 1 100 ? -10.803 3.974 0.189 1.00 94.62 100 GLY A C 1
ATOM 809 O O . GLY A 1 100 ? -11.863 4.181 0.785 1.00 94.62 100 GLY A O 1
ATOM 810 N N . PRO A 1 101 ? -10.239 2.753 0.164 1.00 93.25 101 PRO A N 1
ATOM 811 C CA . PRO A 1 101 ? -10.833 1.578 0.799 1.00 93.25 101 PRO A CA 1
ATOM 812 C C . PRO A 1 101 ? -11.012 1.734 2.307 1.00 93.25 101 PRO A C 1
ATOM 814 O O . PRO A 1 101 ? -12.030 1.299 2.839 1.00 93.25 101 PRO A O 1
ATOM 817 N N . PHE A 1 102 ? -10.084 2.411 2.991 1.00 92.25 102 PHE A N 1
ATOM 818 C CA . PHE A 1 102 ? -10.218 2.708 4.416 1.00 92.25 102 PHE A CA 1
ATOM 819 C C . PHE A 1 102 ? -11.514 3.475 4.718 1.00 92.25 102 PHE A C 1
ATOM 821 O O . PHE A 1 102 ? -12.319 3.041 5.545 1.00 92.25 102 PHE A O 1
ATOM 828 N N . PHE A 1 103 ? -11.763 4.581 4.008 1.00 93.38 103 PHE A N 1
ATOM 829 C CA . PHE A 1 103 ? -12.984 5.367 4.198 1.00 93.38 103 PHE A CA 1
ATOM 830 C C . PHE A 1 103 ? -14.240 4.583 3.818 1.00 93.38 103 PHE A C 1
ATOM 832 O O . PHE A 1 103 ? -15.235 4.640 4.541 1.00 93.38 103 PHE A O 1
ATOM 839 N N . ILE A 1 104 ? -14.190 3.810 2.730 1.00 94.50 104 ILE A N 1
ATOM 840 C CA . ILE A 1 104 ? -15.313 2.968 2.301 1.00 94.50 104 ILE A CA 1
ATOM 841 C C . ILE A 1 104 ? -15.672 1.951 3.390 1.00 94.50 104 ILE A C 1
ATOM 843 O O . ILE A 1 104 ? -16.847 1.816 3.723 1.00 94.50 104 ILE A O 1
ATOM 847 N N . ILE A 1 105 ? -14.684 1.276 3.986 1.00 92.94 105 ILE A N 1
ATOM 848 C CA . ILE A 1 105 ? -14.899 0.290 5.056 1.00 92.94 105 ILE A CA 1
ATOM 849 C C . ILE A 1 105 ? -15.533 0.952 6.282 1.00 92.94 105 ILE A C 1
ATOM 851 O O . ILE A 1 105 ? -16.509 0.431 6.824 1.00 92.94 105 ILE A O 1
ATOM 855 N N . VAL A 1 106 ? -15.021 2.111 6.704 1.00 89.62 106 VAL A N 1
ATOM 856 C CA . VAL A 1 106 ? -15.561 2.853 7.854 1.00 89.62 106 VAL A CA 1
ATOM 857 C C . VAL A 1 106 ? -17.017 3.253 7.610 1.00 89.62 106 VAL A C 1
ATOM 859 O O . VAL A 1 106 ? -17.877 2.997 8.455 1.00 89.62 106 VAL A O 1
ATOM 862 N N . ILE A 1 107 ? -17.317 3.822 6.440 1.00 91.44 107 ILE A N 1
ATOM 863 C CA . ILE A 1 107 ? -18.674 4.243 6.068 1.00 91.44 107 ILE A CA 1
ATOM 864 C C . ILE A 1 107 ? -19.611 3.031 5.973 1.00 91.44 107 ILE A C 1
ATOM 866 O O . ILE A 1 107 ? -20.714 3.058 6.518 1.00 91.44 107 ILE A O 1
ATOM 870 N N . ALA A 1 108 ? -19.178 1.943 5.334 1.00 91.56 108 ALA A N 1
ATOM 871 C CA . ALA A 1 108 ? -19.980 0.732 5.181 1.00 91.56 108 ALA A CA 1
ATOM 872 C C . ALA A 1 108 ? -20.317 0.083 6.533 1.00 91.56 108 ALA A C 1
ATOM 874 O O . ALA A 1 108 ? -21.468 -0.301 6.777 1.00 91.56 108 ALA A O 1
ATOM 875 N N . ASN A 1 109 ? -19.340 0.001 7.441 1.00 88.56 109 ASN A N 1
ATOM 876 C CA . ASN A 1 109 ? -19.559 -0.512 8.791 1.00 88.56 109 ASN A CA 1
ATOM 877 C C . ASN A 1 109 ? -20.500 0.398 9.591 1.00 88.56 109 ASN A C 1
ATOM 879 O O . ASN A 1 109 ? -21.401 -0.102 10.268 1.00 88.56 109 ASN A O 1
ATOM 883 N N . PHE A 1 110 ? -20.360 1.718 9.453 1.00 86.00 110 PHE A N 1
ATOM 884 C CA . PHE A 1 110 ? -21.251 2.686 10.089 1.00 86.00 110 PHE A CA 1
ATOM 885 C C . PHE A 1 110 ? -22.707 2.533 9.623 1.00 86.00 110 PHE A C 1
ATOM 887 O O . PHE A 1 110 ? -23.609 2.412 10.451 1.00 86.00 110 PHE A O 1
ATOM 894 N N . ILE A 1 111 ? -22.943 2.453 8.308 1.00 88.75 111 ILE A N 1
ATOM 895 C CA . ILE A 1 111 ? -24.285 2.250 7.733 1.00 88.75 111 ILE A CA 1
ATOM 896 C C . ILE A 1 111 ? -24.891 0.922 8.213 1.00 88.75 111 ILE A C 1
ATOM 898 O O . ILE A 1 111 ? -26.063 0.865 8.591 1.00 88.75 111 ILE A O 1
ATOM 902 N N . THR A 1 112 ? -24.092 -0.148 8.239 1.00 86.75 112 THR A N 1
ATOM 903 C CA . THR A 1 112 ? -24.549 -1.479 8.669 1.00 86.75 112 THR A CA 1
ATOM 904 C C . THR A 1 112 ? -24.998 -1.476 10.130 1.00 86.75 112 THR A C 1
ATOM 906 O O . THR A 1 112 ? -26.061 -2.011 10.447 1.00 86.75 112 THR A O 1
ATOM 909 N N . LYS A 1 113 ? -24.232 -0.837 11.022 1.00 83.81 113 LYS A N 1
ATOM 910 C CA . LYS A 1 113 ? -24.558 -0.760 12.455 1.00 83.81 113 LYS A CA 1
ATOM 911 C C . LYS A 1 113 ? -25.741 0.166 12.736 1.00 83.81 113 LYS A C 1
ATOM 913 O O . LYS A 1 113 ? -26.596 -0.186 13.546 1.00 83.81 113 LYS A O 1
ATOM 918 N N . MET A 1 114 ? -25.861 1.274 11.999 1.00 84.25 114 MET A N 1
ATOM 919 C CA . MET A 1 114 ? -27.051 2.134 12.037 1.00 84.25 114 MET A CA 1
ATOM 920 C C . MET A 1 114 ? -28.329 1.352 11.707 1.00 84.25 114 MET A C 1
ATOM 922 O O . MET A 1 114 ? -29.329 1.469 12.412 1.00 84.25 114 MET A O 1
ATOM 926 N N . ARG A 1 115 ? -28.286 0.488 10.684 1.00 86.69 115 ARG A N 1
ATOM 927 C CA . ARG A 1 115 ? -29.426 -0.360 10.303 1.00 86.69 115 ARG A CA 1
ATOM 928 C C . ARG A 1 115 ? -29.769 -1.418 11.357 1.00 86.69 115 ARG A C 1
ATOM 930 O O . ARG A 1 115 ? -30.935 -1.763 11.506 1.00 86.69 115 ARG A O 1
ATOM 937 N N . GLN A 1 116 ? -28.772 -1.942 12.065 1.00 84.25 116 GLN A N 1
ATOM 938 C CA . GLN A 1 116 ? -28.958 -2.977 13.089 1.00 84.25 116 GLN A CA 1
ATOM 939 C C . GLN A 1 116 ? -29.414 -2.424 14.450 1.00 84.25 116 GLN A C 1
ATOM 941 O O . GLN A 1 116 ? -29.654 -3.216 15.356 1.00 84.25 116 GLN A O 1
ATOM 946 N N . GLN A 1 117 ? -29.504 -1.095 14.616 1.00 78.12 117 GLN A N 1
ATOM 947 C CA . GLN A 1 117 ? -29.770 -0.411 15.895 1.00 78.12 117 GLN A CA 1
ATOM 948 C C . GLN A 1 117 ? -28.842 -0.830 17.052 1.00 78.12 117 GLN A C 1
ATOM 950 O O . GLN A 1 117 ? -29.115 -0.534 18.213 1.00 78.12 117 GLN A O 1
ATOM 955 N N . ASN A 1 118 ? -27.716 -1.476 16.742 1.00 72.94 118 ASN A N 1
ATOM 956 C CA . ASN A 1 118 ? -26.731 -1.918 17.713 1.00 72.94 118 ASN A CA 1
ATOM 957 C C . ASN A 1 118 ? -25.439 -1.119 17.503 1.00 72.94 118 ASN A C 1
ATOM 959 O O . ASN A 1 118 ? -24.693 -1.360 16.554 1.00 72.94 118 ASN A O 1
ATOM 963 N N . MET A 1 119 ? -25.198 -0.137 18.375 1.00 65.62 119 MET A N 1
ATOM 964 C CA . MET A 1 119 ? -24.025 0.744 18.325 1.00 65.62 119 MET A CA 1
ATOM 965 C C . MET A 1 119 ? -22.906 0.260 19.253 1.00 65.62 119 MET A C 1
ATOM 967 O O . MET A 1 119 ? -22.356 1.023 20.053 1.00 65.62 119 MET A O 1
ATOM 971 N N . GLU A 1 120 ? -22.535 -1.012 19.130 1.00 78.44 120 GLU A N 1
ATOM 972 C CA . GLU A 1 120 ? -21.310 -1.517 19.743 1.00 78.44 120 GLU A CA 1
ATOM 973 C C . GLU A 1 120 ? -20.087 -1.029 18.967 1.00 78.44 120 GLU A C 1
ATOM 975 O O . GLU A 1 120 ? -19.637 -1.581 17.958 1.00 78.44 120 GLU A O 1
ATOM 980 N N . LEU A 1 121 ? -19.557 0.085 19.463 1.00 73.62 121 LEU A N 1
ATOM 981 C CA . LEU A 1 121 ? -18.431 0.794 18.874 1.00 73.62 121 LEU A CA 1
ATOM 982 C C . LEU A 1 121 ? -17.171 -0.083 18.841 1.00 73.62 121 LEU A C 1
ATOM 984 O O . LEU A 1 121 ? -16.461 -0.094 17.843 1.00 73.62 121 LEU A O 1
ATOM 988 N N . ALA A 1 122 ? -16.949 -0.877 19.892 1.00 73.62 122 ALA A N 1
ATOM 989 C CA . ALA A 1 122 ? -15.816 -1.793 20.016 1.00 73.62 122 ALA A CA 1
ATOM 990 C C . ALA A 1 122 ? -15.772 -2.816 18.867 1.00 73.62 122 ALA A C 1
ATOM 992 O O . ALA A 1 122 ? -14.803 -2.881 18.114 1.00 73.62 122 ALA A O 1
ATOM 993 N N . GLU A 1 123 ? -16.863 -3.559 18.682 1.00 78.62 123 GLU A N 1
ATOM 994 C CA . GLU A 1 123 ? -17.001 -4.577 17.639 1.00 78.62 123 GLU A CA 1
ATOM 995 C C . GLU A 1 123 ? -16.845 -3.972 16.233 1.00 78.62 123 GLU A C 1
ATOM 997 O O . GLU A 1 123 ? -16.188 -4.540 15.359 1.00 78.62 123 GLU A O 1
ATOM 1002 N N . THR A 1 124 ? -17.391 -2.768 16.036 1.00 82.06 124 THR A N 1
ATOM 1003 C CA . THR A 1 124 ? -17.294 -2.021 14.774 1.00 82.06 124 THR A CA 1
ATOM 1004 C C . THR A 1 124 ? -15.845 -1.667 14.436 1.00 82.06 124 THR A C 1
ATOM 1006 O O . THR A 1 124 ? -15.427 -1.829 13.285 1.00 82.06 124 THR A O 1
ATOM 1009 N N . PHE A 1 125 ? -15.061 -1.228 15.427 1.00 81.88 125 PHE A N 1
ATOM 1010 C CA . PHE A 1 125 ? -13.632 -0.962 15.254 1.00 81.88 125 PHE A CA 1
ATOM 1011 C C . PHE A 1 125 ? -12.860 -2.243 14.937 1.00 81.88 125 PHE A C 1
ATOM 1013 O O . PHE A 1 125 ? -12.122 -2.257 13.957 1.00 81.88 125 PHE A O 1
ATOM 1020 N N . ASN A 1 126 ? -13.081 -3.337 15.677 1.00 83.19 126 ASN A N 1
ATOM 1021 C CA . ASN A 1 126 ? -12.385 -4.603 15.414 1.00 83.19 126 ASN A CA 1
ATOM 1022 C C . ASN A 1 126 ? -12.639 -5.111 13.992 1.00 83.19 126 ASN A C 1
ATOM 1024 O O . ASN A 1 126 ? -11.708 -5.449 13.262 1.00 83.19 126 ASN A O 1
ATOM 1028 N N . ARG A 1 127 ? -13.911 -5.116 13.578 1.00 86.12 127 ARG A N 1
ATOM 1029 C CA . ARG A 1 127 ? -14.310 -5.559 12.243 1.00 86.12 127 ARG A CA 1
ATOM 1030 C C . ARG A 1 127 ? -13.710 -4.677 11.153 1.00 86.12 127 ARG A C 1
ATOM 1032 O O . AR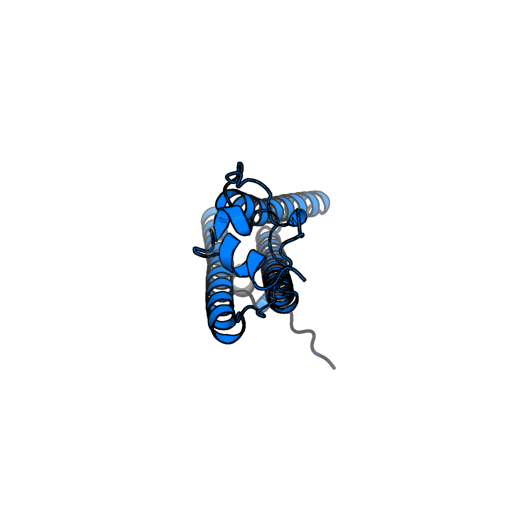G A 1 127 ? -13.237 -5.201 10.150 1.00 86.12 127 ARG A O 1
ATOM 1039 N N . SER A 1 128 ? -13.704 -3.357 11.348 1.00 88.81 128 SER A N 1
ATOM 1040 C CA . SER A 1 128 ? -13.098 -2.418 10.394 1.00 88.81 128 SER A CA 1
ATOM 1041 C C . SER A 1 128 ? -11.594 -2.648 10.258 1.00 88.81 128 SER A C 1
ATOM 1043 O O . SER A 1 128 ? -11.098 -2.730 9.137 1.00 88.81 128 SER A O 1
ATOM 1045 N N . THR A 1 129 ? -10.882 -2.816 11.378 1.00 88.31 129 THR A N 1
ATOM 1046 C CA . THR A 1 129 ? -9.447 -3.127 11.384 1.00 88.31 129 THR A CA 1
ATOM 1047 C C . THR A 1 129 ? -9.169 -4.437 10.657 1.00 88.31 129 THR A C 1
ATOM 1049 O O . THR A 1 129 ? -8.303 -4.474 9.792 1.00 88.31 129 THR A O 1
ATOM 1052 N N . PHE A 1 130 ? -9.926 -5.497 10.948 1.00 87.44 130 PHE A N 1
ATOM 1053 C CA . PHE A 1 130 ? -9.722 -6.805 10.325 1.00 87.44 130 PHE A CA 1
ATOM 1054 C C . PHE A 1 130 ? -9.921 -6.770 8.805 1.00 87.44 130 PHE A C 1
ATOM 1056 O O . PHE A 1 130 ? -9.048 -7.212 8.064 1.00 87.44 130 PHE A O 1
ATOM 1063 N N . VAL A 1 131 ? -11.029 -6.188 8.333 1.00 91.31 131 VAL A N 1
ATOM 1064 C CA . VAL A 1 131 ? -11.311 -6.068 6.891 1.00 91.31 131 VAL A CA 1
ATOM 1065 C C . VAL A 1 131 ? -10.241 -5.230 6.188 1.00 91.31 131 VAL A C 1
ATOM 1067 O O . VAL A 1 131 ? -9.843 -5.542 5.069 1.00 91.31 131 VAL A O 1
ATOM 1070 N N . TYR A 1 132 ? -9.739 -4.181 6.841 1.00 92.62 132 TYR A N 1
ATOM 1071 C CA . TYR A 1 132 ? -8.679 -3.361 6.266 1.00 92.62 132 TYR A CA 1
ATOM 1072 C C . TYR A 1 132 ? -7.322 -4.084 6.224 1.00 92.62 132 TYR A C 1
ATOM 1074 O O . TYR A 1 132 ? -6.598 -3.958 5.240 1.00 92.62 132 TYR A O 1
ATOM 1082 N N . LEU A 1 133 ? -6.981 -4.876 7.243 1.00 91.19 133 LEU A N 1
ATOM 1083 C CA . LEU A 1 133 ? -5.768 -5.702 7.231 1.00 91.19 133 LEU A CA 1
ATOM 1084 C C . LEU A 1 133 ? -5.819 -6.780 6.139 1.00 91.19 133 LEU A C 1
ATOM 1086 O O . LEU A 1 133 ? -4.811 -7.006 5.471 1.00 91.19 133 LEU A O 1
ATOM 1090 N N . ASP A 1 134 ? -6.983 -7.394 5.917 1.00 91.19 134 ASP A N 1
ATOM 1091 C CA . ASP A 1 134 ? -7.194 -8.345 4.818 1.00 91.19 134 ASP A CA 1
ATOM 1092 C C . ASP A 1 134 ? -7.003 -7.668 3.451 1.00 91.19 134 ASP A C 1
ATOM 1094 O O . ASP A 1 134 ? -6.260 -8.158 2.598 1.00 91.19 134 ASP A O 1
ATOM 1098 N N . TYR A 1 135 ? -7.562 -6.463 3.279 1.00 94.25 135 TYR A N 1
ATOM 1099 C CA . TYR A 1 135 ? -7.312 -5.639 2.096 1.00 94.25 135 TYR A CA 1
ATOM 1100 C C . TYR A 1 135 ? -5.817 -5.349 1.887 1.00 94.25 135 TYR A C 1
ATOM 1102 O O . TYR A 1 135 ? -5.317 -5.506 0.774 1.00 94.25 135 TYR A O 1
ATOM 1110 N N . LEU A 1 136 ? -5.083 -4.960 2.937 1.00 94.00 136 LEU A N 1
ATOM 1111 C CA . LEU A 1 136 ? -3.642 -4.695 2.843 1.00 94.00 136 LEU A CA 1
ATOM 1112 C C . LEU A 1 136 ? -2.848 -5.945 2.444 1.00 94.00 136 LEU A C 1
ATOM 1114 O O . LEU A 1 136 ? -1.937 -5.851 1.619 1.00 94.00 136 LEU A O 1
ATOM 1118 N N . ALA A 1 137 ? -3.200 -7.109 2.991 1.00 92.75 137 ALA A N 1
ATOM 1119 C CA . ALA A 1 137 ? -2.572 -8.377 2.634 1.00 92.75 137 ALA A CA 1
ATOM 1120 C C . ALA A 1 137 ? -2.833 -8.740 1.162 1.00 92.75 137 ALA A C 1
ATOM 1122 O O . ALA A 1 137 ? -1.897 -9.072 0.430 1.00 92.75 137 ALA A O 1
ATOM 1123 N N . ALA A 1 138 ? -4.079 -8.606 0.697 1.00 94.19 138 ALA A N 1
ATOM 1124 C CA . ALA A 1 138 ? -4.450 -8.841 -0.697 1.00 94.19 138 ALA A CA 1
ATOM 1125 C C . ALA A 1 138 ? -3.762 -7.855 -1.659 1.00 94.19 138 ALA A C 1
ATOM 1127 O O . ALA A 1 138 ? -3.254 -8.248 -2.714 1.00 94.19 138 ALA A O 1
ATOM 1128 N N . PHE A 1 139 ? -3.688 -6.576 -1.288 1.00 94.38 139 PHE A N 1
ATOM 1129 C CA . PHE A 1 139 ? -2.988 -5.550 -2.058 1.00 94.38 139 PHE A CA 1
ATOM 1130 C C . PHE A 1 139 ? -1.489 -5.857 -2.186 1.00 94.38 139 PHE A C 1
ATOM 1132 O O . PHE A 1 139 ? -0.918 -5.766 -3.273 1.00 94.38 139 PHE A O 1
ATOM 1139 N N . TRP A 1 140 ? -0.849 -6.281 -1.095 1.00 94.44 140 TRP A N 1
ATOM 1140 C CA . TRP A 1 140 ? 0.561 -6.666 -1.105 1.00 94.44 140 TRP A CA 1
ATOM 1141 C C . TRP A 1 140 ? 0.820 -7.895 -1.986 1.00 94.44 140 TRP A C 1
ATOM 1143 O O . TRP A 1 140 ? 1.712 -7.862 -2.835 1.00 94.44 140 TRP A O 1
ATOM 1153 N N . LEU A 1 141 ? 0.002 -8.946 -1.852 1.00 94.81 141 LEU A N 1
ATOM 1154 C CA . LEU A 1 141 ? 0.118 -10.164 -2.663 1.00 94.81 141 LEU A CA 1
ATOM 1155 C C . LEU A 1 141 ? -0.065 -9.889 -4.157 1.00 94.81 141 LEU A C 1
ATOM 1157 O O . LEU A 1 141 ? 0.700 -10.395 -4.980 1.00 94.81 141 LEU A O 1
ATOM 1161 N N . THR A 1 142 ? -1.062 -9.081 -4.521 1.00 94.06 142 THR A N 1
ATOM 1162 C CA . THR A 1 142 ? -1.310 -8.729 -5.926 1.00 94.06 142 THR A CA 1
ATOM 1163 C C . THR A 1 142 ? -0.188 -7.866 -6.495 1.00 94.06 142 THR A C 1
ATOM 1165 O O . THR A 1 142 ? 0.280 -8.151 -7.595 1.00 94.06 142 THR A O 1
ATOM 1168 N N . THR A 1 143 ? 0.307 -6.883 -5.738 1.00 92.81 143 THR A N 1
ATOM 1169 C CA . THR A 1 143 ? 1.444 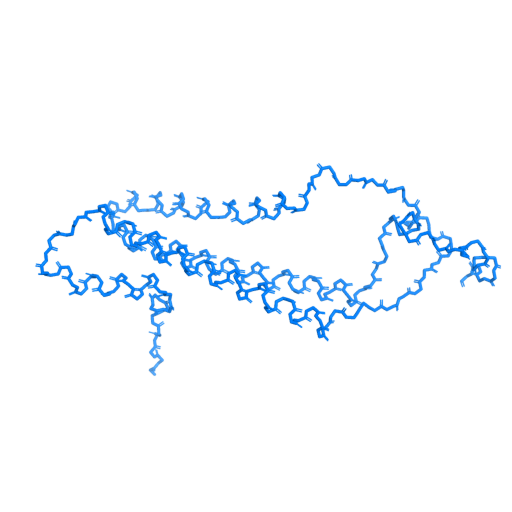-6.040 -6.147 1.00 92.81 143 THR A CA 1
ATOM 1170 C C . THR A 1 143 ? 2.690 -6.882 -6.406 1.00 92.81 143 THR A C 1
ATOM 1172 O O . THR A 1 143 ? 3.268 -6.804 -7.487 1.00 92.81 143 THR A O 1
ATOM 1175 N N . LEU A 1 144 ? 3.049 -7.760 -5.465 1.00 93.06 144 LEU A N 1
ATOM 1176 C CA . LEU A 1 144 ? 4.175 -8.676 -5.639 1.00 93.06 144 LEU A CA 1
ATOM 1177 C C . LEU A 1 144 ? 4.006 -9.582 -6.852 1.00 93.06 144 LEU A C 1
ATOM 1179 O O . LEU A 1 144 ? 4.935 -9.727 -7.638 1.00 93.06 144 LEU A O 1
ATOM 1183 N N . SER A 1 145 ? 2.824 -10.174 -7.019 1.00 92.88 145 SER A N 1
ATOM 1184 C CA . SER A 1 145 ? 2.552 -11.068 -8.146 1.00 92.88 145 SER A CA 1
ATOM 1185 C C . SER A 1 145 ? 2.728 -10.341 -9.478 1.00 92.88 145 SER A C 1
ATOM 1187 O O . SER A 1 145 ? 3.369 -10.857 -10.388 1.00 92.88 145 SER A O 1
ATOM 1189 N N . ILE A 1 146 ? 2.206 -9.117 -9.581 1.00 92.94 146 ILE A N 1
ATOM 1190 C CA . ILE A 1 146 ? 2.332 -8.286 -10.779 1.00 92.94 146 ILE A CA 1
ATOM 1191 C C . ILE A 1 146 ? 3.799 -7.945 -11.053 1.00 92.94 146 ILE A C 1
ATOM 1193 O O . ILE A 1 146 ? 4.227 -8.021 -12.203 1.00 92.94 146 ILE A O 1
ATOM 1197 N N . ASP A 1 147 ? 4.571 -7.571 -10.037 1.00 90.94 147 ASP A N 1
ATOM 1198 C CA . ASP A 1 147 ? 5.971 -7.188 -10.232 1.00 90.94 147 ASP A CA 1
ATOM 1199 C C . ASP A 1 147 ? 6.849 -8.385 -10.601 1.00 90.94 147 ASP A C 1
ATOM 1201 O O . ASP A 1 147 ? 7.656 -8.286 -11.524 1.00 90.94 147 ASP A O 1
ATOM 1205 N N . ILE A 1 148 ? 6.595 -9.549 -10.002 1.00 90.75 148 ILE A N 1
ATOM 1206 C CA . ILE A 1 148 ? 7.205 -10.817 -10.407 1.00 90.75 148 ILE A CA 1
ATOM 1207 C C . ILE A 1 148 ? 6.896 -11.107 -11.882 1.00 90.75 148 ILE A C 1
ATOM 1209 O O . ILE A 1 148 ? 7.806 -11.358 -12.673 1.00 90.75 148 ILE A O 1
ATOM 1213 N N . ILE A 1 149 ? 5.626 -11.011 -12.287 1.00 91.50 149 ILE A N 1
ATOM 1214 C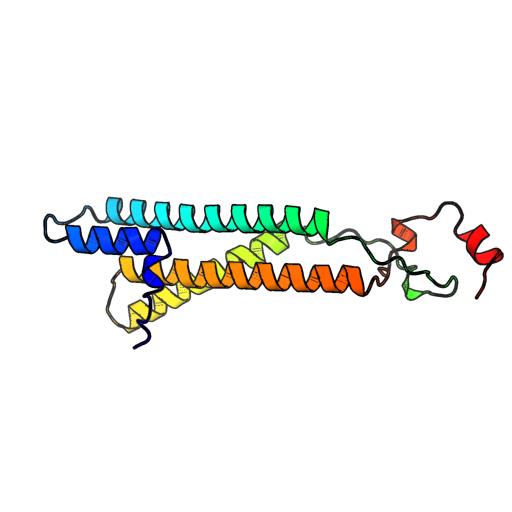 CA . ILE A 1 149 ? 5.216 -11.229 -13.681 1.00 91.50 149 ILE A CA 1
ATOM 1215 C C . ILE A 1 149 ? 5.904 -10.228 -14.617 1.00 91.50 149 ILE A C 1
ATOM 1217 O O . ILE A 1 149 ? 6.359 -10.623 -15.687 1.00 91.50 149 ILE A O 1
ATOM 1221 N N . LYS A 1 150 ? 6.035 -8.950 -14.238 1.00 89.81 150 LYS A N 1
ATOM 1222 C CA . LYS A 1 150 ? 6.758 -7.954 -15.048 1.00 89.81 150 LYS A CA 1
ATOM 1223 C C . LYS A 1 150 ? 8.230 -8.330 -15.230 1.00 89.81 150 LYS A C 1
ATOM 1225 O O . LYS A 1 150 ? 8.719 -8.239 -16.354 1.00 89.81 150 LYS A O 1
ATOM 1230 N N . CYS A 1 151 ? 8.912 -8.768 -14.170 1.00 88.31 151 CYS A N 1
ATOM 1231 C CA . CYS A 1 151 ? 10.308 -9.217 -14.234 1.00 88.31 151 CYS A CA 1
ATOM 1232 C C . CYS A 1 151 ? 10.483 -10.462 -15.119 1.00 88.31 151 CYS A C 1
ATOM 1234 O O . CYS A 1 151 ? 11.474 -10.558 -15.844 1.00 88.31 151 CYS A O 1
ATOM 1236 N N . PHE A 1 152 ? 9.510 -11.380 -15.103 1.00 88.38 152 PHE A N 1
ATOM 1237 C CA . PHE A 1 152 ? 9.509 -12.569 -15.960 1.00 88.38 152 PHE A CA 1
ATOM 1238 C C . PHE A 1 152 ? 9.184 -12.263 -17.426 1.00 88.38 152 PHE A C 1
ATOM 1240 O O . PHE A 1 152 ? 9.817 -12.806 -18.327 1.00 88.38 152 PHE A O 1
ATOM 1247 N N . VAL A 1 153 ? 8.189 -11.411 -17.690 1.00 90.00 153 VAL A N 1
ATOM 1248 C CA . VAL A 1 153 ? 7.795 -11.054 -19.062 1.00 90.00 153 VAL A CA 1
ATOM 1249 C C . VAL A 1 153 ? 8.862 -10.178 -19.721 1.00 90.00 153 VAL A C 1
ATOM 1251 O O . VAL A 1 153 ? 9.099 -10.323 -20.920 1.00 90.00 153 VAL A O 1
ATOM 1254 N N . GLY A 1 154 ? 9.490 -9.272 -18.961 1.00 85.00 154 GLY A N 1
ATOM 1255 C CA . GLY A 1 154 ? 10.627 -8.470 -19.423 1.00 85.00 154 GLY A CA 1
ATOM 1256 C C . GLY A 1 154 ? 10.327 -7.596 -20.645 1.00 85.00 154 GLY A C 1
ATOM 1257 O O . GLY A 1 154 ? 11.217 -7.342 -21.448 1.00 85.00 154 GLY A O 1
ATOM 1258 N N . ARG A 1 155 ? 9.068 -7.177 -20.854 1.00 84.94 155 ARG A N 1
ATOM 1259 C CA . ARG A 1 155 ? 8.700 -6.349 -22.015 1.00 84.94 155 ARG A CA 1
ATOM 1260 C C . ARG A 1 155 ? 9.227 -4.922 -21.842 1.00 84.94 155 ARG A C 1
ATOM 1262 O O . ARG A 1 155 ? 9.010 -4.300 -20.800 1.00 84.94 155 ARG A O 1
ATOM 1269 N N . THR A 1 156 ? 9.852 -4.398 -22.890 1.00 85.25 156 THR A N 1
ATOM 1270 C CA . THR A 1 156 ? 10.317 -3.010 -22.986 1.00 85.25 156 THR A CA 1
ATOM 1271 C C . THR A 1 156 ? 9.149 -2.021 -22.921 1.00 85.25 156 THR A C 1
ATOM 1273 O O . THR A 1 156 ? 8.017 -2.310 -23.325 1.00 85.25 156 THR A O 1
ATOM 1276 N N . ARG A 1 157 ? 9.399 -0.843 -22.335 1.00 87.06 157 ARG A N 1
ATOM 1277 C CA . ARG A 1 157 ? 8.415 0.246 -22.266 1.00 87.06 157 ARG A CA 1
ATOM 1278 C C . ARG A 1 157 ? 8.398 1.022 -23.588 1.00 87.06 157 ARG A C 1
ATOM 1280 O O . ARG A 1 157 ? 9.440 1.104 -24.228 1.00 87.06 157 ARG A O 1
ATOM 1287 N N . PRO A 1 158 ? 7.274 1.649 -23.969 1.00 89.50 158 PRO A N 1
ATOM 1288 C CA . PRO A 1 158 ? 7.205 2.357 -25.242 1.00 89.50 158 PRO A CA 1
ATOM 1289 C C . PRO A 1 158 ? 8.175 3.529 -25.396 1.00 89.50 158 PRO A C 1
ATOM 1291 O O . PRO A 1 158 ? 8.535 3.897 -26.498 1.00 89.50 158 PRO A O 1
ATOM 1294 N N . ASN A 1 159 ? 8.622 4.102 -24.284 1.00 88.50 159 ASN A N 1
ATOM 1295 C CA . ASN A 1 159 ? 9.585 5.197 -24.226 1.00 88.50 159 ASN A CA 1
ATOM 1296 C C . ASN A 1 159 ? 11.002 4.724 -23.862 1.00 88.50 159 ASN A C 1
ATOM 1298 O O . ASN A 1 159 ? 11.789 5.485 -23.298 1.00 88.50 159 ASN A O 1
ATOM 1302 N N . PHE A 1 160 ? 11.312 3.448 -24.105 1.00 88.31 160 PHE A N 1
ATOM 1303 C CA . PHE A 1 160 ? 12.566 2.826 -23.685 1.00 88.31 160 PHE A CA 1
ATOM 1304 C C . PHE A 1 160 ? 13.791 3.517 -24.294 1.00 88.31 160 PHE A C 1
ATOM 1306 O O . PHE A 1 160 ? 14.725 3.830 -23.558 1.00 88.31 160 PHE A O 1
ATOM 1313 N N . ILE A 1 161 ? 13.767 3.833 -25.594 1.00 86.50 161 ILE A N 1
ATOM 1314 C CA . ILE A 1 161 ? 14.900 4.485 -26.273 1.00 86.50 161 ILE A CA 1
ATOM 1315 C C . ILE A 1 161 ? 15.122 5.909 -25.753 1.00 86.50 161 ILE A C 1
ATOM 1317 O O . ILE A 1 161 ? 16.257 6.286 -25.470 1.00 86.50 161 ILE A O 1
ATOM 1321 N N . ALA A 1 162 ? 14.044 6.671 -25.541 1.00 86.44 162 ALA A N 1
ATOM 1322 C CA . ALA A 1 162 ? 14.118 8.022 -24.983 1.00 86.44 162 ALA A CA 1
ATOM 1323 C C . ALA A 1 162 ? 14.660 8.045 -23.539 1.00 86.44 162 ALA A C 1
ATOM 1325 O O . ALA A 1 162 ? 15.288 9.017 -23.131 1.00 86.44 162 ALA A O 1
ATOM 1326 N N . MET A 1 163 ? 14.416 6.981 -22.767 1.00 86.06 163 MET A N 1
ATOM 1327 C CA . MET A 1 163 ? 14.833 6.852 -21.366 1.00 86.06 163 MET A CA 1
ATOM 1328 C C . MET A 1 163 ? 16.258 6.341 -21.187 1.00 86.06 163 MET A C 1
ATOM 1330 O O . MET A 1 163 ? 17.025 6.895 -20.403 1.00 86.06 163 MET A O 1
ATOM 1334 N N . CYS A 1 164 ? 16.588 5.241 -21.860 1.00 84.94 164 CYS A N 1
ATOM 1335 C CA . CYS A 1 164 ? 17.873 4.573 -21.696 1.00 84.94 164 CYS A CA 1
ATOM 1336 C C . CYS A 1 164 ? 18.969 5.175 -22.575 1.00 84.94 164 CYS A C 1
ATOM 1338 O O . CYS A 1 164 ? 20.133 4.968 -22.246 1.00 84.94 164 CYS A O 1
ATOM 1340 N N . ALA A 1 165 ? 18.608 5.887 -23.653 1.00 79.31 165 ALA A N 1
ATOM 1341 C CA . ALA A 1 165 ? 19.516 6.546 -24.596 1.00 79.31 165 ALA A CA 1
ATOM 1342 C C . ALA A 1 165 ? 20.829 5.760 -24.817 1.00 79.31 165 ALA A C 1
ATOM 1344 O O . ALA A 1 165 ? 21.900 6.227 -24.412 1.00 79.31 165 ALA A O 1
ATOM 1345 N N . PRO A 1 166 ? 20.761 4.540 -25.393 1.00 77.88 166 PRO A N 1
ATOM 1346 C CA . PRO A 1 166 ? 21.945 3.708 -25.550 1.00 77.88 166 PRO A CA 1
ATOM 1347 C C . PRO A 1 166 ? 22.977 4.439 -26.411 1.00 77.88 166 PRO A C 1
ATOM 1349 O O . PRO A 1 166 ? 22.660 4.898 -27.508 1.00 77.88 166 PRO A O 1
ATOM 1352 N N . GLN A 1 167 ? 24.206 4.557 -25.898 1.00 69.31 167 GLN A N 1
ATOM 1353 C CA . GLN A 1 167 ? 25.264 5.384 -26.495 1.00 69.31 167 GLN A CA 1
ATOM 1354 C C . GLN A 1 167 ? 25.639 4.955 -27.922 1.00 69.31 167 GLN A C 1
ATOM 1356 O O . GLN A 1 167 ? 26.134 5.778 -28.684 1.00 69.31 167 GLN A O 1
ATOM 1361 N N . GLU A 1 168 ? 25.325 3.713 -28.295 1.00 73.69 168 GLU A N 1
ATOM 1362 C CA . GLU A 1 168 ? 25.623 3.119 -29.602 1.00 73.69 168 GLU A CA 1
ATOM 1363 C C . GLU A 1 168 ? 24.358 2.603 -30.310 1.00 73.69 168 GLU A C 1
ATOM 1365 O O . GLU A 1 168 ? 24.420 1.653 -31.078 1.00 73.69 168 GLU A O 1
ATOM 1370 N N . PHE A 1 169 ? 23.178 3.191 -30.066 1.00 77.81 169 PHE A N 1
ATOM 1371 C CA . PHE A 1 169 ? 21.932 2.716 -30.698 1.00 77.81 169 PHE A CA 1
ATOM 1372 C C . PHE A 1 169 ? 22.036 2.612 -32.228 1.00 77.81 169 PHE A C 1
ATOM 1374 O O . PHE A 1 169 ? 21.638 1.608 -32.812 1.00 77.81 169 PHE A O 1
ATOM 1381 N N . ASN A 1 170 ? 22.592 3.644 -32.868 1.00 76.81 170 ASN A N 1
ATOM 1382 C CA . ASN A 1 170 ? 22.738 3.676 -34.321 1.00 76.81 170 ASN A CA 1
ATOM 1383 C C . ASN A 1 170 ? 23.759 2.647 -34.809 1.00 76.81 170 ASN A C 1
ATOM 1385 O O . ASN A 1 170 ? 23.499 1.987 -35.806 1.00 76.81 170 ASN A O 1
ATOM 1389 N N . ASP A 1 171 ? 24.874 2.478 -34.101 1.00 78.31 171 ASP A N 1
ATOM 1390 C CA . ASP A 1 171 ? 25.925 1.543 -34.502 1.00 78.31 171 ASP A CA 1
ATOM 1391 C C . ASP A 1 171 ? 25.455 0.086 -34.333 1.00 78.31 171 ASP A C 1
ATOM 1393 O O . ASP A 1 171 ? 25.579 -0.709 -35.264 1.00 78.31 171 ASP A O 1
ATOM 1397 N N . ILE A 1 172 ? 24.778 -0.229 -33.219 1.00 78.94 172 ILE A N 1
ATOM 1398 C CA . ILE A 1 172 ? 24.155 -1.540 -32.955 1.00 78.94 172 ILE A CA 1
ATOM 1399 C C . ILE A 1 172 ? 23.136 -1.888 -34.048 1.00 78.94 172 ILE A C 1
ATOM 1401 O O . ILE A 1 172 ? 23.123 -3.009 -34.552 1.00 78.94 172 ILE A O 1
ATOM 1405 N N . CYS A 1 173 ? 22.301 -0.925 -34.443 1.00 78.25 173 CYS A N 1
ATOM 1406 C CA . CYS A 1 173 ? 21.258 -1.143 -35.444 1.00 78.25 173 CYS A CA 1
ATOM 1407 C C . CYS A 1 173 ? 21.756 -1.165 -36.893 1.00 78.25 173 CYS A C 1
ATOM 1409 O O . CYS A 1 173 ? 21.064 -1.687 -37.765 1.00 78.25 173 CYS A O 1
ATOM 1411 N N . ILE A 1 174 ? 22.944 -0.620 -37.164 1.00 79.19 174 ILE A N 1
ATOM 1412 C CA . ILE A 1 174 ? 23.620 -0.764 -38.459 1.00 79.19 174 ILE A CA 1
ATOM 1413 C C . ILE A 1 174 ? 24.283 -2.143 -38.557 1.00 79.19 174 ILE A C 1
ATOM 1415 O O . ILE A 1 174 ? 24.277 -2.750 -39.627 1.00 79.19 174 ILE A O 1
ATOM 1419 N N . GLU A 1 175 ? 24.849 -2.641 -37.455 1.00 76.38 175 GLU A N 1
ATOM 1420 C CA . GLU A 1 175 ? 25.544 -3.929 -37.419 1.00 76.38 175 GLU A CA 1
ATOM 1421 C C . GLU A 1 175 ? 24.573 -5.124 -37.379 1.00 76.38 175 GLU A C 1
ATOM 1423 O O . GLU A 1 175 ? 24.864 -6.162 -37.973 1.00 76.38 175 GLU A O 1
ATOM 1428 N N . HIS A 1 176 ? 23.416 -4.979 -36.721 1.00 70.56 176 HIS A N 1
ATOM 1429 C CA . HIS A 1 176 ? 22.385 -6.018 -36.586 1.00 70.56 176 HIS A CA 1
ATOM 1430 C C . HIS A 1 176 ? 20.986 -5.460 -36.924 1.00 70.56 176 HIS A C 1
ATOM 1432 O O . HIS A 1 176 ? 20.235 -5.086 -36.021 1.00 70.56 176 HIS A O 1
ATOM 1438 N N . PRO A 1 177 ? 20.629 -5.382 -38.220 1.00 65.44 177 PRO A N 1
ATOM 1439 C CA . PRO A 1 177 ? 19.344 -4.838 -38.661 1.00 65.44 177 PRO A CA 1
ATOM 1440 C C . PRO A 1 177 ? 18.140 -5.771 -38.418 1.00 65.44 177 PRO A C 1
ATOM 1442 O O . PRO A 1 177 ? 17.009 -5.293 -38.470 1.00 65.44 177 PRO A O 1
ATOM 1445 N N . GLU A 1 178 ? 18.364 -7.066 -38.143 1.00 56.44 178 GLU A N 1
ATOM 1446 C CA . GLU A 1 178 ? 17.324 -8.104 -37.970 1.00 56.44 178 GLU A CA 1
ATOM 1447 C C . GLU A 1 178 ? 17.388 -8.813 -36.609 1.00 56.44 178 GLU A C 1
ATOM 1449 O O . GLU A 1 178 ? 18.478 -9.310 -36.239 1.00 56.44 178 GLU A O 1
#

Sequence (178 aa):
MIQHIPWDKLTFTGRFIFIEESVRGTSPPNRLLFLIKCVFFMALDITLCFVATIASYRLLAWALFTPTERGFYCDDESIREEFKENTVPTLTLLGITLAGPFFIIVIANFITKMRQQNMELAETFNRSTFVYLDYLAAFWLTTLSIDIIKCFVGRTRPNFIAMCAPQEFNDICIEHPE

pLDDT: mean 82.56, std 11.93, range [34.66, 94.81]

InterPro domains:
  IPR036938 Phosphatidic acid phosphatase type 2/haloperoxidase superfamily [SSF48317] (47-170)
  IPR043216 Phosphatidic acid phosphatases-like [PTHR10165] (44-167)

Foldseek 3Di:
DPPPDPPLCVAPLSVVLVVVVVVCVPDDDPPVVVVVVNVVSLVVRVVVLVVVLVVVVVVCCVVQQDADDDDDALPDLQQADADDDDPDDPVVVVVCLLVVVLVVLLVVLVVVCVVVVHPPVSVSSSSSSVVSSVVSVVVSVVVVVVSSVCSVVNDHHSNNCVPVVPVCSVVVCVVPND

Organism: Meloidogyne javanica (NCBI:txid6303)

Secondary structure (DSSP, 8-state):
------GGGTSHHHHHHHHHHHHTTS----HHHHHHHHHHHHHHHHHHHHHHHHHHHHHHHHHH--PPP----TT-GGG-PPP---SS-HHHHHHHHHHHHHHHHHHHHHHHHHHHT---HHHHHHHHHHHHHHHHHHHHHHHHHHHHHHHHH-PPPTTHHHHH--TTHHHHHHH---